Protein AF-A0AA91IMZ5-F1 (afdb_monomer_lite)

Sequence (74 aa):
MSCEDFLALDTQAQTPVVFWVSNLDTHYKGGDYVDEQQVDEFVTPMVIEECNKAPATKLVDLKSKMEQYVKKHF

Structure (mmCIF, N/CA/C/O backbone):
data_AF-A0AA91IMZ5-F1
#
_entry.id   AF-A0AA91IMZ5-F1
#
loop_
_atom_site.group_PDB
_atom_site.id
_atom_site.type_symbol
_atom_site.label_atom_id
_atom_site.label_alt_id
_atom_site.label_comp_id
_atom_site.label_asym_id
_atom_site.label_entity_id
_atom_site.label_seq_id
_atom_site.pdbx_PDB_ins_code
_atom_site.Cartn_x
_atom_site.Cartn_y
_atom_site.Cartn_z
_atom_site.occupancy
_atom_site.B_iso_or_equiv
_atom_site.auth_seq_id
_atom_site.auth_comp_id
_atom_site.auth_asym_id
_atom_site.auth_atom_id
_atom_site.pdbx_PDB_model_num
ATOM 1 N N . MET A 1 1 ? -9.063 5.145 -4.114 1.00 93.38 1 MET A N 1
ATOM 2 C CA . MET A 1 1 ? -9.940 4.140 -3.479 1.00 93.38 1 MET A CA 1
ATOM 3 C C . MET A 1 1 ? -9.701 4.120 -1.978 1.00 93.38 1 MET A C 1
ATOM 5 O O . MET A 1 1 ? -8.647 4.599 -1.553 1.00 93.38 1 MET A O 1
ATOM 9 N N . SER A 1 2 ? -10.669 3.648 -1.193 1.00 97.06 2 SER A N 1
ATOM 10 C CA . SER A 1 2 ? -10.469 3.411 0.243 1.00 97.06 2 SER A CA 1
ATOM 11 C C . SER A 1 2 ? -9.645 2.141 0.483 1.00 97.06 2 SER A C 1
ATOM 13 O O . SER A 1 2 ? -9.462 1.330 -0.426 1.00 97.06 2 SER A O 1
ATOM 15 N N . CYS A 1 3 ? -9.122 1.984 1.696 1.00 97.56 3 CYS A N 1
ATOM 16 C CA . CYS A 1 3 ? -8.474 0.756 2.137 1.00 97.56 3 CYS A CA 1
ATOM 17 C C . CYS A 1 3 ? -9.455 -0.424 2.155 1.00 97.56 3 CYS A C 1
ATOM 19 O O . CYS A 1 3 ? -9.067 -1.529 1.800 1.00 97.56 3 CYS A O 1
ATOM 21 N N . GLU A 1 4 ? -10.725 -0.194 2.494 1.00 97.19 4 GLU A N 1
ATOM 22 C CA . GLU A 1 4 ? -11.784 -1.204 2.393 1.00 97.19 4 GLU A CA 1
ATOM 23 C C . GLU A 1 4 ? -11.969 -1.692 0.947 1.00 97.19 4 GLU A C 1
ATOM 25 O O . GLU A 1 4 ? -11.918 -2.896 0.699 1.00 97.19 4 GLU A O 1
ATOM 30 N N . ASP A 1 5 ? -12.066 -0.771 -0.020 1.00 97.25 5 ASP A N 1
ATOM 31 C CA . ASP A 1 5 ? -12.158 -1.129 -1.445 1.00 97.25 5 ASP A CA 1
ATOM 32 C C . ASP A 1 5 ? -10.923 -1.909 -1.917 1.00 97.25 5 ASP A C 1
ATOM 34 O O . ASP A 1 5 ? -11.035 -2.823 -2.727 1.00 97.25 5 ASP A O 1
ATOM 38 N N . PHE A 1 6 ? -9.735 -1.528 -1.435 1.00 97.69 6 PHE A N 1
ATOM 39 C CA . PHE A 1 6 ? -8.471 -2.180 -1.776 1.00 97.69 6 PHE A CA 1
ATOM 40 C C . PHE A 1 6 ? -8.397 -3.611 -1.230 1.00 97.69 6 PHE A C 1
ATOM 42 O O . PHE A 1 6 ? -8.023 -4.531 -1.956 1.00 97.69 6 PHE A O 1
ATOM 49 N N . LEU A 1 7 ? -8.782 -3.811 0.032 1.00 97.19 7 LEU A N 1
ATOM 50 C CA . LEU A 1 7 ? -8.797 -5.132 0.663 1.00 97.19 7 LEU A CA 1
ATOM 51 C C . LEU A 1 7 ? -9.827 -6.069 0.019 1.00 97.19 7 LEU A C 1
ATOM 53 O O . LEU A 1 7 ? -9.640 -7.282 0.051 1.00 97.19 7 LEU A O 1
ATOM 57 N N . ALA A 1 8 ? -10.885 -5.518 -0.580 1.00 97.50 8 ALA A N 1
ATOM 58 C CA . ALA A 1 8 ? -11.901 -6.275 -1.304 1.00 97.50 8 ALA A CA 1
ATOM 59 C C . ALA A 1 8 ? -11.490 -6.682 -2.737 1.00 97.50 8 ALA A C 1
ATOM 61 O O . ALA A 1 8 ? -12.240 -7.404 -3.397 1.00 97.50 8 ALA A O 1
ATOM 62 N N . LEU A 1 9 ? -10.336 -6.227 -3.240 1.00 96.44 9 LEU A N 1
ATOM 63 C CA . LEU A 1 9 ? -9.827 -6.627 -4.554 1.00 96.44 9 LEU A CA 1
ATOM 64 C C . LEU A 1 9 ? -9.374 -8.091 -4.579 1.00 96.44 9 LEU A C 1
ATOM 66 O O . LEU A 1 9 ? -8.986 -8.662 -3.560 1.00 96.44 9 LEU A O 1
ATOM 70 N N . ASP A 1 10 ? -9.330 -8.663 -5.785 1.00 95.31 10 ASP A N 1
ATOM 71 C CA . ASP A 1 10 ? -8.582 -9.898 -6.024 1.00 95.31 10 ASP A CA 1
ATOM 72 C C . ASP A 1 10 ? -7.102 -9.696 -5.667 1.00 95.31 10 ASP A C 1
ATOM 74 O O . ASP A 1 10 ? -6.520 -8.643 -5.950 1.00 95.31 10 ASP A O 1
ATOM 78 N N . THR A 1 11 ? -6.479 -10.705 -5.062 1.00 91.56 11 THR A N 1
ATOM 79 C CA . THR A 1 11 ? -5.091 -10.617 -4.592 1.00 91.56 11 THR A CA 1
ATOM 80 C C . THR A 1 11 ? -4.105 -10.334 -5.723 1.00 91.56 11 THR A C 1
ATOM 82 O O . THR A 1 11 ? -3.132 -9.617 -5.505 1.00 91.56 11 THR A O 1
ATOM 85 N N . GLN A 1 12 ? -4.376 -10.791 -6.951 1.00 92.12 12 GLN A N 1
ATOM 86 C CA . GLN A 1 12 ? -3.532 -10.504 -8.119 1.00 92.12 12 GLN A CA 1
ATOM 87 C C . GLN A 1 12 ? -3.604 -9.031 -8.548 1.00 92.12 12 GLN A C 1
ATOM 89 O O . GLN A 1 12 ? -2.696 -8.533 -9.210 1.00 92.12 12 GLN A O 1
ATOM 94 N N . ALA A 1 13 ? -4.669 -8.317 -8.175 1.00 94.81 13 ALA A N 1
ATOM 95 C CA . ALA A 1 13 ? -4.842 -6.900 -8.482 1.00 94.81 13 ALA A CA 1
ATOM 96 C C . ALA A 1 13 ? -4.242 -5.972 -7.413 1.00 94.8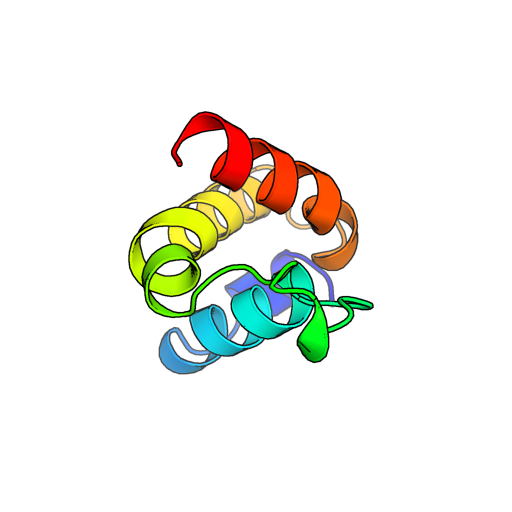1 13 ALA A C 1
ATOM 98 O O . ALA A 1 13 ? -4.056 -4.784 -7.678 1.00 94.81 13 ALA A O 1
ATOM 99 N N . GLN A 1 14 ? -3.914 -6.483 -6.223 1.00 96.19 14 GLN A N 1
ATOM 100 C CA . GLN A 1 14 ? -3.412 -5.663 -5.118 1.00 96.19 14 GLN A CA 1
ATOM 101 C C . GLN A 1 14 ? -2.015 -5.100 -5.405 1.00 96.19 14 GLN A C 1
ATOM 103 O O . GLN A 1 14 ? -1.845 -3.881 -5.351 1.00 96.19 14 GLN A O 1
ATOM 108 N N . THR A 1 15 ? -1.045 -5.944 -5.778 1.00 96.06 15 THR A N 1
ATOM 109 C CA . THR A 1 15 ? 0.332 -5.504 -6.076 1.00 96.06 15 THR A CA 1
ATOM 110 C C . THR A 1 15 ? 0.375 -4.429 -7.177 1.00 96.06 15 THR A C 1
ATOM 112 O O . THR A 1 15 ? 0.959 -3.372 -6.933 1.00 96.06 15 THR A O 1
ATOM 115 N N . PRO A 1 16 ? -0.300 -4.580 -8.340 1.00 96.38 16 PRO A N 1
ATOM 116 C CA . PRO A 1 16 ? -0.339 -3.527 -9.362 1.00 96.38 16 PRO A CA 1
ATOM 117 C C . PRO A 1 16 ? -0.934 -2.200 -8.875 1.00 96.38 16 PRO A C 1
ATOM 119 O O . PRO A 1 16 ? -0.474 -1.125 -9.265 1.00 96.38 16 PRO A O 1
ATOM 122 N N . VAL A 1 17 ? -1.949 -2.248 -8.007 1.00 96.69 17 VAL A N 1
ATOM 123 C CA . VAL A 1 17 ? -2.552 -1.040 -7.428 1.00 96.69 17 VAL A CA 1
ATOM 124 C C . VAL A 1 17 ? -1.583 -0.360 -6.461 1.00 96.69 17 VAL A C 1
ATOM 126 O O . VAL A 1 17 ? -1.411 0.858 -6.532 1.00 96.69 17 VAL A O 1
ATOM 129 N N . VAL A 1 18 ? -0.918 -1.119 -5.587 1.00 96.50 18 VAL A N 1
ATOM 130 C CA . VAL A 1 18 ? 0.102 -0.572 -4.678 1.00 96.50 18 VAL A CA 1
ATOM 131 C C . VAL A 1 18 ? 1.278 -0.005 -5.465 1.00 96.50 18 VAL A C 1
ATOM 133 O O . VAL A 1 18 ? 1.764 1.075 -5.129 1.00 96.50 18 VAL A O 1
ATOM 136 N N . PHE A 1 19 ? 1.693 -0.671 -6.541 1.00 94.94 19 PHE A N 1
ATOM 137 C CA . PHE A 1 19 ? 2.745 -0.194 -7.433 1.00 94.94 19 PHE A CA 1
ATOM 138 C C . PHE A 1 19 ? 2.386 1.153 -8.049 1.00 94.94 19 PHE A C 1
ATOM 140 O O . PHE A 1 19 ? 3.184 2.091 -8.008 1.00 94.94 19 PHE A O 1
ATOM 147 N N . TRP A 1 20 ? 1.158 1.270 -8.559 1.00 93.56 20 TRP A N 1
ATOM 148 C CA . TRP A 1 20 ? 0.648 2.521 -9.100 1.00 93.56 20 TRP A CA 1
ATOM 149 C C . TRP A 1 20 ? 0.639 3.631 -8.046 1.00 93.56 20 TRP A C 1
ATOM 151 O O . TRP A 1 20 ? 1.143 4.714 -8.319 1.00 93.56 20 TRP A O 1
ATOM 161 N N . VAL A 1 21 ? 0.144 3.367 -6.829 1.00 94.94 21 VAL A N 1
ATOM 162 C CA . VAL A 1 21 ? 0.110 4.370 -5.748 1.00 94.94 21 VAL A CA 1
ATOM 163 C C . VAL A 1 21 ? 1.512 4.783 -5.297 1.00 94.94 21 VAL A C 1
ATOM 165 O O . VAL A 1 21 ? 1.767 5.975 -5.117 1.00 94.94 21 VAL A O 1
ATOM 168 N N . SER A 1 22 ? 2.423 3.821 -5.147 1.00 92.06 22 SER A N 1
ATOM 169 C CA . SER A 1 22 ? 3.811 4.056 -4.721 1.00 92.06 22 SER A CA 1
ATOM 170 C C . SER A 1 22 ? 4.571 4.936 -5.712 1.00 92.06 22 SER A C 1
ATOM 172 O O . SER A 1 22 ? 5.433 5.713 -5.316 1.00 92.06 22 SER A O 1
ATOM 174 N N . ASN A 1 23 ? 4.211 4.843 -6.993 1.00 91.19 23 ASN A N 1
ATOM 175 C CA . ASN A 1 23 ? 4.833 5.568 -8.094 1.00 91.19 23 ASN A CA 1
ATOM 176 C C . ASN A 1 23 ? 3.942 6.687 -8.662 1.00 91.19 23 ASN A C 1
ATOM 178 O O . ASN A 1 23 ? 4.171 7.172 -9.770 1.00 91.19 23 ASN A O 1
ATOM 182 N N . LEU A 1 24 ? 2.919 7.126 -7.922 1.00 89.00 24 LEU A N 1
ATOM 183 C CA . LEU A 1 24 ? 2.141 8.304 -8.305 1.00 89.00 24 LEU A CA 1
ATOM 184 C C . LEU A 1 24 ? 3.064 9.522 -8.399 1.00 89.00 24 LEU A C 1
ATOM 186 O O . LEU A 1 24 ? 3.879 9.757 -7.509 1.00 89.00 24 LEU A O 1
ATOM 190 N N . ASP A 1 25 ? 2.914 10.322 -9.451 1.00 82.06 25 ASP A N 1
ATOM 191 C CA . ASP A 1 25 ? 3.669 11.565 -9.670 1.00 82.06 25 ASP A CA 1
ATOM 192 C C . ASP A 1 25 ? 5.205 11.408 -9.705 1.00 82.06 25 ASP A C 1
ATOM 194 O O . ASP A 1 25 ? 5.925 12.406 -9.624 1.00 82.06 25 ASP A O 1
ATOM 198 N N . THR A 1 26 ? 5.734 10.184 -9.841 1.00 78.69 26 THR A N 1
ATOM 199 C CA . THR A 1 26 ? 7.179 9.969 -9.949 1.00 78.69 26 THR A CA 1
ATOM 200 C C . THR A 1 26 ? 7.676 10.261 -11.362 1.00 78.69 26 THR A C 1
ATOM 202 O O . THR A 1 26 ? 7.106 9.848 -12.378 1.00 78.69 26 THR A O 1
ATOM 205 N N . HIS A 1 27 ? 8.798 10.977 -11.456 1.00 69.00 27 HIS A N 1
ATOM 206 C CA . HIS A 1 27 ? 9.490 11.163 -12.725 1.00 69.00 27 HIS A CA 1
ATOM 207 C C . HIS A 1 27 ? 10.365 9.940 -13.007 1.00 69.00 27 HIS A C 1
ATOM 209 O O . HIS A 1 27 ? 11.556 9.929 -12.707 1.00 69.00 27 HIS A O 1
ATOM 215 N N . TYR A 1 28 ? 9.779 8.931 -13.655 1.00 61.72 28 TYR A N 1
ATOM 216 C CA . TYR A 1 28 ? 10.416 7.650 -14.006 1.00 61.72 28 TYR A CA 1
ATOM 217 C C . TYR A 1 28 ? 11.841 7.760 -14.585 1.00 61.72 28 TYR A C 1
ATOM 219 O O . TYR A 1 28 ? 12.688 6.902 -14.360 1.00 61.72 28 TYR A O 1
ATOM 227 N N . LYS A 1 29 ? 12.135 8.835 -15.327 1.00 64.06 29 LYS A N 1
ATOM 228 C CA . LYS A 1 29 ? 13.442 9.062 -15.970 1.00 64.06 29 LYS A CA 1
ATOM 229 C C . LYS A 1 29 ? 14.566 9.460 -15.001 1.00 64.06 29 LYS A C 1
ATOM 231 O O . LYS A 1 29 ? 15.720 9.467 -15.415 1.00 64.06 29 LYS A O 1
ATOM 236 N N . GLY A 1 30 ? 14.244 9.813 -13.756 1.00 62.69 30 GLY A N 1
ATOM 237 C CA . GLY A 1 30 ? 15.210 10.225 -12.732 1.00 62.69 30 GLY A CA 1
ATOM 238 C C . GLY A 1 30 ? 15.672 9.104 -11.798 1.00 62.69 30 GLY A C 1
ATOM 239 O O . GLY A 1 30 ? 16.495 9.372 -10.929 1.00 62.69 30 GLY A O 1
ATOM 240 N N . GLY A 1 31 ? 15.146 7.881 -11.948 1.00 66.81 31 GLY A N 1
ATOM 241 C CA . GLY A 1 31 ? 15.405 6.778 -11.011 1.00 66.81 31 GLY A CA 1
ATOM 242 C C . GLY A 1 31 ? 14.668 6.905 -9.672 1.00 66.81 31 GLY A C 1
ATOM 243 O O . GLY A 1 31 ? 14.941 6.139 -8.759 1.00 66.81 31 GLY A O 1
ATOM 244 N N . ASP A 1 32 ? 13.738 7.855 -9.554 1.00 72.56 32 ASP A N 1
ATOM 245 C CA . ASP A 1 32 ? 12.935 8.106 -8.352 1.00 72.56 32 ASP A CA 1
ATOM 246 C C . ASP A 1 32 ? 11.638 7.277 -8.387 1.00 72.56 32 ASP A C 1
ATOM 248 O O . ASP A 1 32 ? 10.537 7.819 -8.351 1.00 72.56 32 ASP A O 1
ATOM 252 N N . TYR A 1 33 ? 11.770 5.961 -8.591 1.00 81.31 33 TYR A N 1
ATOM 253 C CA . TYR A 1 33 ? 10.656 5.009 -8.613 1.00 81.31 33 TYR A CA 1
ATOM 254 C C . TYR A 1 33 ? 10.911 3.871 -7.620 1.00 81.31 33 TYR A C 1
ATOM 256 O O . TYR A 1 33 ? 12.056 3.512 -7.351 1.00 81.31 33 TYR A O 1
ATOM 264 N N . VAL A 1 34 ? 9.838 3.307 -7.070 1.00 84.12 34 VAL A N 1
ATOM 265 C CA . VAL A 1 34 ? 9.894 2.089 -6.257 1.00 84.12 34 VAL A CA 1
ATOM 266 C C . VAL A 1 34 ? 9.824 0.891 -7.193 1.00 84.12 34 VAL A C 1
ATOM 268 O O . VAL A 1 34 ? 8.899 0.800 -8.006 1.00 84.12 34 VAL A O 1
ATOM 271 N N . ASP A 1 35 ? 10.804 -0.003 -7.084 1.00 89.56 35 ASP A N 1
ATOM 272 C CA . ASP A 1 35 ? 10.925 -1.173 -7.949 1.00 89.56 35 ASP A CA 1
ATOM 273 C C . ASP A 1 35 ? 9.764 -2.162 -7.756 1.00 89.56 35 ASP A C 1
ATOM 275 O O . ASP A 1 35 ? 9.225 -2.306 -6.658 1.00 89.56 35 ASP A O 1
ATOM 279 N N . GLU A 1 36 ? 9.372 -2.854 -8.826 1.00 90.81 36 GLU A N 1
ATOM 280 C CA . GLU A 1 36 ? 8.245 -3.794 -8.805 1.00 90.81 36 GLU A CA 1
ATOM 281 C C . GLU A 1 36 ? 8.467 -4.929 -7.800 1.00 90.81 36 GLU A C 1
ATOM 283 O O . GLU A 1 36 ? 7.553 -5.259 -7.043 1.00 90.81 36 GLU A O 1
ATOM 288 N N . GLN A 1 37 ? 9.692 -5.455 -7.711 1.00 91.75 37 GLN A N 1
ATOM 289 C CA . GLN A 1 37 ? 10.026 -6.507 -6.756 1.00 91.75 37 GLN A CA 1
ATOM 290 C C . GLN A 1 37 ? 9.941 -5.992 -5.312 1.00 91.75 37 GLN A C 1
ATOM 292 O O . GLN A 1 37 ? 9.434 -6.684 -4.431 1.00 91.75 37 GLN A O 1
ATOM 297 N N . GLN A 1 38 ? 10.372 -4.749 -5.060 1.00 92.06 38 GLN A N 1
ATOM 298 C CA . GLN A 1 38 ? 10.223 -4.119 -3.743 1.00 92.06 38 GLN A CA 1
ATOM 299 C C . GLN A 1 38 ? 8.747 -3.937 -3.377 1.00 92.06 38 GLN A C 1
ATOM 301 O O . GLN A 1 38 ? 8.358 -4.139 -2.222 1.00 92.06 38 GLN A O 1
ATOM 306 N N . VAL A 1 39 ? 7.915 -3.558 -4.349 1.00 94.19 39 VAL A N 1
ATOM 307 C CA . VAL A 1 39 ? 6.480 -3.399 -4.121 1.00 94.19 39 VAL A CA 1
ATOM 308 C C . VAL A 1 39 ? 5.817 -4.731 -3.795 1.00 94.19 39 VAL A C 1
ATOM 310 O O . VAL A 1 39 ? 5.040 -4.785 -2.841 1.00 94.19 39 VAL A O 1
ATOM 313 N N . ASP A 1 40 ? 6.114 -5.784 -4.547 1.00 93.56 40 ASP A N 1
ATOM 314 C CA . ASP A 1 40 ? 5.497 -7.095 -4.348 1.00 93.56 40 ASP A CA 1
ATOM 315 C C . ASP A 1 40 ? 5.913 -7.727 -3.013 1.00 93.56 40 ASP A C 1
ATOM 317 O O . ASP A 1 40 ? 5.069 -8.078 -2.188 1.00 93.56 40 ASP A O 1
ATOM 321 N N . GLU A 1 41 ? 7.218 -7.785 -2.743 1.00 93.38 41 GLU A N 1
ATOM 322 C CA . GLU A 1 41 ? 7.747 -8.520 -1.592 1.00 93.38 41 GLU A CA 1
ATOM 323 C C . GLU A 1 41 ? 7.617 -7.755 -0.262 1.00 93.38 41 GLU A C 1
ATOM 325 O O . GLU A 1 41 ? 7.525 -8.379 0.798 1.00 93.38 41 GLU A O 1
ATOM 330 N N . PHE A 1 42 ? 7.600 -6.413 -0.286 1.00 94.25 42 PHE A N 1
ATOM 331 C CA . PHE A 1 42 ? 7.702 -5.597 0.934 1.00 94.25 42 PHE A CA 1
ATOM 332 C C . PHE A 1 42 ? 6.565 -4.588 1.101 1.00 94.25 42 PHE A C 1
ATOM 334 O O . PHE A 1 42 ? 5.940 -4.530 2.163 1.00 94.25 42 PHE A O 1
ATOM 341 N N . VAL A 1 43 ? 6.285 -3.768 0.084 1.00 96.19 43 VAL A N 1
ATOM 342 C CA . VAL A 1 43 ? 5.331 -2.656 0.242 1.00 96.19 43 VAL A CA 1
ATOM 343 C C . VAL A 1 43 ? 3.893 -3.165 0.296 1.00 96.19 43 VAL A C 1
ATOM 345 O O . VAL A 1 43 ? 3.127 -2.721 1.149 1.00 96.19 43 VAL A O 1
ATOM 348 N N . THR A 1 44 ? 3.521 -4.118 -0.556 1.00 96.81 44 THR A N 1
ATOM 349 C CA . THR A 1 44 ? 2.151 -4.645 -0.6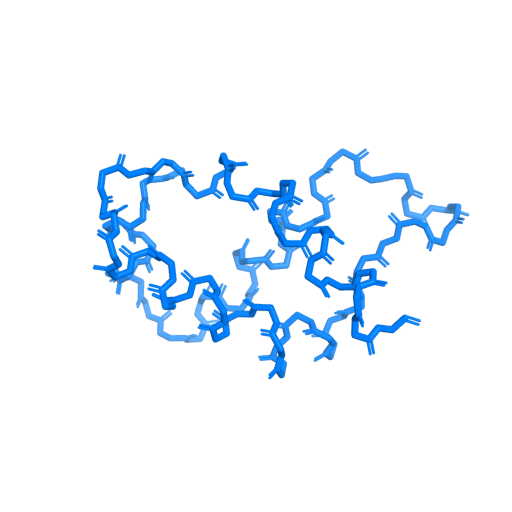26 1.00 96.81 44 THR A CA 1
ATOM 350 C C . THR A 1 44 ? 1.713 -5.300 0.690 1.00 96.81 44 THR A C 1
ATOM 352 O O . THR A 1 44 ? 0.665 -4.902 1.210 1.00 96.81 44 THR A O 1
ATOM 355 N N . PRO A 1 45 ? 2.503 -6.194 1.323 1.00 96.81 45 PRO A N 1
ATOM 356 C CA . PRO A 1 45 ? 2.171 -6.727 2.647 1.00 96.81 45 PRO A CA 1
ATOM 357 C C . PRO A 1 45 ? 2.017 -5.642 3.722 1.00 96.81 45 PRO A C 1
ATOM 359 O O . PRO A 1 45 ? 1.078 -5.691 4.518 1.00 96.81 45 PRO A O 1
ATOM 362 N N . MET A 1 46 ? 2.893 -4.630 3.720 1.00 96.62 46 MET A N 1
ATOM 363 C CA . MET A 1 46 ? 2.816 -3.505 4.659 1.00 96.62 46 MET A CA 1
ATOM 364 C C . MET A 1 46 ? 1.522 -2.702 4.466 1.00 96.62 46 MET A C 1
ATOM 366 O O . MET A 1 46 ? 0.837 -2.379 5.435 1.00 96.62 46 MET A O 1
ATOM 370 N N . VAL A 1 47 ? 1.138 -2.426 3.220 1.00 97.38 47 VAL A N 1
ATOM 371 C CA . VAL A 1 47 ? -0.101 -1.707 2.897 1.00 97.38 47 VAL A CA 1
ATOM 372 C C . VAL A 1 47 ? -1.338 -2.503 3.302 1.00 97.38 47 VAL A C 1
ATOM 374 O O . VAL A 1 47 ? -2.270 -1.925 3.860 1.00 97.38 47 VAL A O 1
ATOM 377 N N . ILE A 1 48 ? -1.344 -3.820 3.085 1.00 97.56 48 ILE A N 1
ATOM 378 C CA . ILE A 1 48 ? -2.417 -4.703 3.562 1.00 97.56 48 ILE A CA 1
ATOM 379 C C . ILE A 1 48 ? -2.539 -4.607 5.088 1.00 97.56 48 ILE A C 1
ATOM 381 O O . ILE A 1 48 ? -3.647 -4.456 5.606 1.00 97.56 48 ILE A O 1
ATOM 385 N N . GLU A 1 49 ? -1.427 -4.649 5.825 1.00 97.38 49 GLU A N 1
ATOM 386 C CA . GLU A 1 49 ? -1.439 -4.517 7.287 1.00 97.38 49 GLU A CA 1
ATOM 387 C C . GLU A 1 49 ? -2.019 -3.164 7.737 1.00 97.38 49 GLU A C 1
ATOM 389 O O . GLU A 1 49 ? -2.857 -3.102 8.638 1.00 97.38 49 GLU A O 1
ATOM 394 N N . GLU A 1 50 ? -1.617 -2.072 7.090 1.00 97.38 50 GLU A N 1
ATOM 395 C CA . GLU A 1 50 ? -2.100 -0.726 7.404 1.00 97.38 50 GLU A CA 1
ATOM 396 C C . GLU A 1 50 ? -3.578 -0.531 7.065 1.00 97.38 50 GLU A C 1
ATOM 398 O O . GLU A 1 50 ? -4.334 0.023 7.867 1.00 97.38 50 GLU A O 1
ATOM 403 N N . CYS A 1 51 ? -4.022 -1.052 5.924 1.00 97.38 51 CYS A N 1
ATOM 404 C CA . CYS A 1 51 ? -5.424 -1.000 5.540 1.00 97.38 51 CYS A CA 1
ATOM 405 C C . CYS A 1 51 ? -6.321 -1.824 6.472 1.00 97.38 51 CYS A C 1
ATOM 407 O O . CYS A 1 51 ? -7.439 -1.396 6.755 1.00 97.38 51 CYS A O 1
ATOM 409 N N . ASN A 1 52 ? -5.836 -2.947 7.016 1.00 97.56 52 ASN A N 1
ATOM 410 C CA . ASN A 1 52 ? -6.574 -3.713 8.027 1.00 97.56 52 ASN A CA 1
ATOM 411 C C . ASN A 1 52 ? -6.759 -2.930 9.341 1.00 97.56 52 ASN A C 1
ATOM 413 O O . ASN A 1 52 ? -7.780 -3.088 10.009 1.00 97.56 52 ASN A O 1
ATOM 417 N N . LYS A 1 53 ? -5.803 -2.068 9.718 1.00 97.62 53 LYS A N 1
ATOM 418 C CA . LYS A 1 53 ? -5.901 -1.226 10.927 1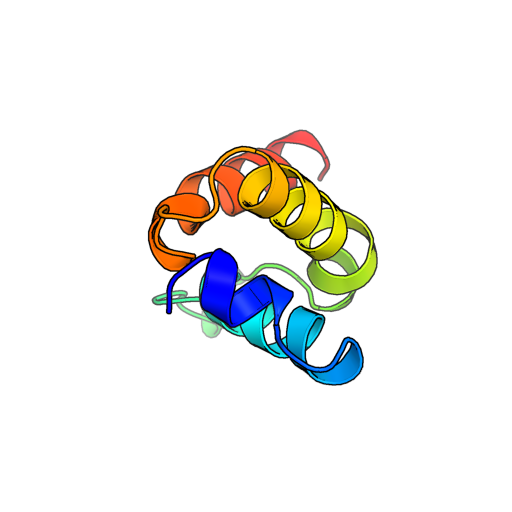.00 97.62 53 LYS A CA 1
ATOM 419 C C . LYS A 1 53 ? -6.888 -0.071 10.759 1.00 97.62 53 LYS A C 1
ATOM 421 O O . LYS A 1 53 ? -7.521 0.330 11.734 1.00 97.62 53 LYS A O 1
ATOM 426 N N . ALA A 1 54 ? -6.998 0.486 9.552 1.00 96.44 54 ALA A N 1
ATOM 427 C CA . ALA A 1 54 ? -7.830 1.657 9.283 1.00 96.44 54 ALA A CA 1
ATOM 428 C C . ALA A 1 54 ? -8.529 1.586 7.905 1.00 96.44 54 ALA A C 1
ATOM 430 O O . ALA A 1 54 ? -8.138 2.317 6.988 1.00 96.44 54 ALA A O 1
ATOM 431 N N . PRO A 1 55 ? -9.606 0.785 7.763 1.00 95.62 55 PRO A N 1
ATOM 432 C CA . PRO A 1 55 ? -10.277 0.539 6.476 1.00 95.62 55 PRO A CA 1
ATOM 433 C C . PRO A 1 55 ? -10.846 1.794 5.793 1.00 95.62 55 PRO A C 1
ATOM 435 O O . PRO A 1 55 ? -10.889 1.876 4.567 1.00 95.62 55 PRO A O 1
ATOM 438 N N . ALA A 1 56 ? -11.225 2.811 6.575 1.00 96.62 56 ALA A N 1
ATOM 439 C CA . ALA A 1 56 ? -11.760 4.075 6.063 1.00 96.62 56 ALA A CA 1
ATOM 440 C C . ALA A 1 56 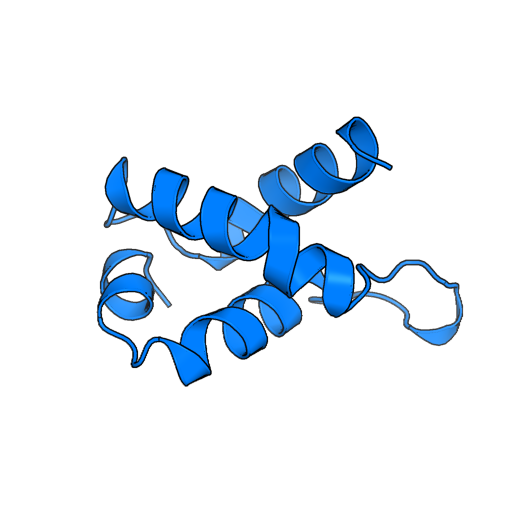? -10.693 5.007 5.447 1.00 96.62 56 ALA A C 1
ATOM 442 O O . ALA A 1 56 ? -11.037 5.995 4.794 1.00 96.62 56 ALA A O 1
ATOM 443 N N . THR A 1 57 ? -9.403 4.726 5.658 1.00 97.25 57 THR A N 1
ATOM 444 C CA . THR A 1 57 ? -8.294 5.521 5.107 1.00 97.25 57 THR A CA 1
ATOM 445 C C . THR A 1 57 ? -8.279 5.416 3.587 1.00 97.25 57 THR A C 1
ATOM 447 O O . THR A 1 57 ? -8.543 4.348 3.034 1.00 97.25 57 THR A O 1
ATOM 450 N N . LYS A 1 58 ? -7.951 6.498 2.872 1.00 97.75 58 LYS A N 1
ATOM 451 C CA . LYS A 1 58 ? -7.736 6.394 1.424 1.00 97.75 58 LYS A CA 1
ATOM 452 C C . LYS A 1 58 ? -6.359 5.807 1.163 1.00 97.75 58 LYS A C 1
ATOM 454 O O . LYS A 1 58 ? -5.372 6.263 1.727 1.00 97.75 58 LYS A O 1
ATOM 459 N N . LEU A 1 59 ? -6.278 4.860 0.234 1.00 96.44 59 LEU A N 1
ATOM 460 C CA . LEU A 1 59 ? -5.023 4.187 -0.102 1.00 96.44 59 LEU A CA 1
ATOM 461 C C . LEU A 1 59 ? -3.912 5.171 -0.517 1.00 96.44 59 LEU A C 1
ATOM 463 O O . LEU A 1 59 ? -2.755 5.000 -0.150 1.00 96.44 59 LEU A O 1
ATOM 467 N N . VAL A 1 60 ? -4.274 6.238 -1.235 1.00 96.25 60 VAL A N 1
ATOM 468 C CA . VAL A 1 60 ? -3.337 7.292 -1.664 1.00 96.25 60 VAL A CA 1
ATOM 469 C C . VAL A 1 60 ? -2.732 8.076 -0.499 1.00 96.25 60 VAL A C 1
ATOM 471 O O . VAL A 1 60 ? -1.605 8.549 -0.609 1.00 96.25 60 VAL A O 1
ATOM 474 N N . ASP A 1 61 ? -3.428 8.158 0.637 1.00 96.50 61 ASP A N 1
ATOM 475 C CA . ASP A 1 61 ? -2.928 8.847 1.829 1.00 96.50 61 ASP A CA 1
ATOM 476 C C . ASP A 1 61 ? -1.801 8.037 2.504 1.00 96.50 61 ASP A C 1
ATOM 478 O O . ASP A 1 61 ? -1.022 8.579 3.287 1.00 96.50 61 ASP A O 1
ATOM 482 N N . LEU A 1 62 ? -1.658 6.746 2.165 1.00 95.88 62 LEU A N 1
ATOM 483 C CA . LEU A 1 62 ? -0.559 5.897 2.627 1.00 95.88 62 LEU A CA 1
ATOM 484 C C . LEU A 1 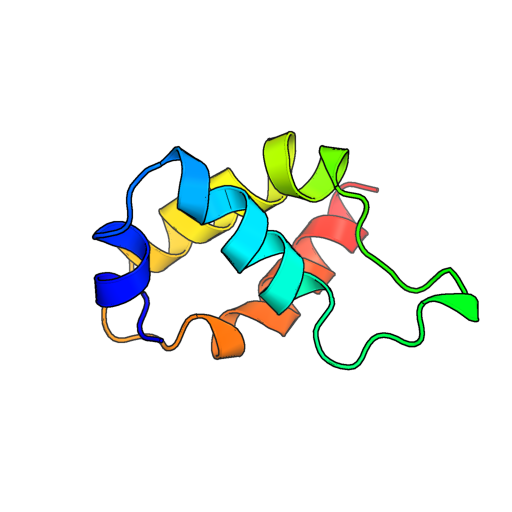62 ? 0.733 6.078 1.814 1.00 95.88 62 LEU A C 1
ATOM 486 O O . LEU A 1 62 ? 1.765 5.559 2.233 1.00 95.88 62 LEU A O 1
ATOM 490 N N . LYS A 1 63 ? 0.731 6.830 0.702 1.00 93.62 63 LYS A N 1
ATOM 491 C CA . LYS A 1 63 ? 1.904 6.988 -0.182 1.00 93.62 63 LYS A CA 1
ATOM 492 C C . LYS A 1 63 ? 3.167 7.409 0.574 1.00 93.62 63 LYS A C 1
ATOM 494 O O . LYS A 1 63 ? 4.190 6.740 0.482 1.00 93.62 63 LYS A O 1
ATOM 499 N N . SER A 1 64 ? 3.095 8.454 1.402 1.00 92.69 64 SER A N 1
ATOM 500 C CA . SER A 1 64 ? 4.258 8.905 2.184 1.00 92.69 64 SER A CA 1
ATOM 501 C C . SER A 1 64 ? 4.770 7.840 3.157 1.00 92.69 64 SER A C 1
ATOM 503 O O . SER A 1 64 ? 5.961 7.799 3.459 1.00 92.69 64 SER A O 1
ATOM 505 N N . LYS A 1 65 ? 3.889 6.959 3.646 1.00 94.44 65 LYS A N 1
ATOM 506 C CA . LYS A 1 65 ? 4.275 5.829 4.494 1.00 94.44 65 LYS A CA 1
ATOM 507 C C . LYS A 1 65 ? 4.961 4.731 3.681 1.00 94.44 65 LYS A C 1
ATOM 509 O O . LYS A 1 65 ? 5.958 4.195 4.154 1.00 94.44 65 LYS A O 1
ATOM 514 N N . MET A 1 66 ? 4.493 4.453 2.461 1.00 94.00 66 MET A N 1
ATOM 515 C CA . MET A 1 66 ? 5.165 3.554 1.513 1.00 94.00 66 MET A CA 1
ATOM 516 C C . MET A 1 66 ? 6.580 4.059 1.189 1.00 94.00 66 MET A C 1
ATOM 518 O O . MET A 1 66 ? 7.542 3.313 1.337 1.00 94.00 66 MET A O 1
ATOM 522 N N . GLU A 1 67 ? 6.733 5.345 0.860 1.00 90.44 67 GLU A N 1
ATOM 5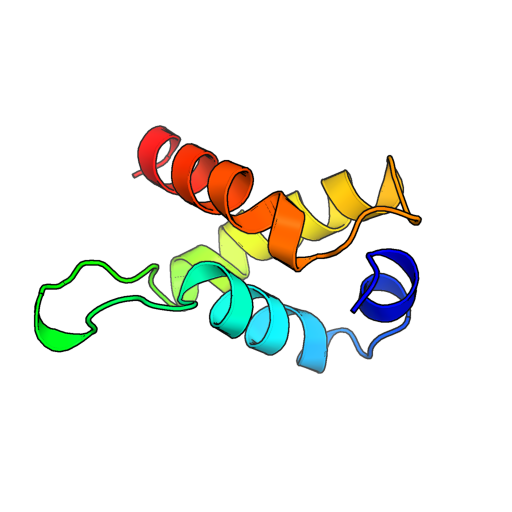23 C CA . GLU A 1 67 ? 8.037 5.964 0.570 1.00 90.44 67 GLU A CA 1
ATOM 524 C C . GLU A 1 67 ? 9.011 5.869 1.753 1.00 90.44 67 GLU A C 1
ATOM 526 O O . GLU A 1 67 ? 10.182 5.525 1.586 1.00 90.44 67 GLU A O 1
ATOM 531 N N . GLN A 1 68 ? 8.541 6.171 2.968 1.00 91.88 68 GLN A N 1
ATOM 532 C CA . GLN A 1 68 ? 9.354 6.056 4.184 1.00 91.88 68 GLN A CA 1
ATOM 533 C C . GLN A 1 68 ? 9.737 4.607 4.479 1.00 91.88 68 GLN A C 1
ATOM 535 O O . GLN A 1 68 ? 10.841 4.350 4.957 1.00 91.88 68 GLN A O 1
ATOM 540 N N . TYR A 1 69 ? 8.829 3.670 4.210 1.00 93.25 69 TYR A N 1
ATOM 541 C CA . TYR A 1 69 ? 9.079 2.250 4.388 1.00 93.25 69 TYR A CA 1
ATOM 542 C C . TYR A 1 69 ? 10.183 1.772 3.441 1.00 93.25 69 TYR A C 1
ATOM 544 O O . TYR A 1 69 ? 11.161 1.195 3.904 1.00 93.25 69 TYR A O 1
ATOM 552 N N . VAL A 1 70 ? 10.109 2.118 2.153 1.00 91.00 70 VAL A N 1
ATOM 553 C CA . VAL A 1 70 ? 11.158 1.785 1.176 1.00 91.00 70 VAL A CA 1
ATOM 554 C C . VAL A 1 70 ? 12.507 2.378 1.595 1.00 91.00 70 VAL A C 1
ATOM 556 O O . VAL A 1 70 ? 13.457 1.623 1.764 1.00 91.00 70 VAL A O 1
ATOM 559 N N . LYS A 1 71 ? 12.577 3.684 1.897 1.00 89.19 71 LYS A N 1
ATOM 560 C CA . LYS A 1 71 ? 13.816 4.370 2.339 1.00 89.19 71 LYS A CA 1
ATOM 561 C C . LYS A 1 71 ? 14.440 3.810 3.620 1.00 89.19 71 LYS A C 1
ATOM 563 O O . LYS A 1 71 ? 15.596 4.088 3.923 1.00 89.19 71 LYS A O 1
ATOM 568 N N . LYS A 1 72 ? 13.653 3.127 4.452 1.00 90.88 72 LYS A N 1
ATOM 569 C CA . LYS A 1 72 ? 14.138 2.513 5.693 1.00 90.88 72 LYS A CA 1
ATOM 570 C C . LYS A 1 72 ? 14.746 1.132 5.445 1.00 90.88 72 LYS A C 1
ATOM 572 O O . LYS A 1 72 ? 15.576 0.691 6.238 1.00 90.88 72 LYS A O 1
ATOM 577 N N . HIS A 1 73 ? 14.289 0.445 4.404 1.00 86.38 73 HIS A N 1
ATOM 578 C CA . HIS A 1 73 ? 14.640 -0.940 4.116 1.00 86.38 73 HIS A CA 1
ATOM 579 C C . HIS A 1 73 ? 15.640 -1.087 2.954 1.00 86.38 73 HIS A C 1
ATOM 581 O O . HIS A 1 73 ? 16.258 -2.146 2.851 1.00 86.38 73 HIS A O 1
ATOM 587 N N . PHE A 1 74 ? 15.842 -0.036 2.151 1.00 83.31 74 PHE A N 1
ATOM 588 C CA . PHE A 1 74 ? 16.747 0.028 0.998 1.00 83.31 74 PHE A CA 1
ATOM 589 C C . PHE A 1 74 ? 17.448 1.389 0.937 1.00 83.31 74 PHE A C 1
ATOM 591 O O . PHE A 1 74 ? 18.627 1.410 0.519 1.00 83.31 74 PHE A O 1
#

InterPro domains:
  IPR010486 HNS-dependent expression A/B [PF06411] (1-61)
  IPR036831 HNS-dependent expression A superfamily [SSF47752] (2-61)
  IPR038303 HNS-dependent expression A/B superfamily [G3DSA:1.10.890.10] (1-68)

pLDDT: mean 91.54, std 8.65, range [61.72, 97.75]

Foldseek 3Di:
DFLLVLLPDDPVVNLVVQQCLLCPPPPVVVVRGDDSVCSVPPLSVVLNVVCVVPRRHHSSVCNVVSVVRSVVVD

Radius of gyration: 11.59 Å; chains: 1; bounding box: 29×22×27 Å

Organism: NCBI:txid1354268

Secondary structure (DSSP, 8-state):
-BHHHHHTS-HHHHHHHHHHHHTTT--GGGT-S--HHHIIIIIHHHHHHHHHH-TTSBGGGGHHHHHHHHHHH-